Protein AF-A0A3D4XAQ5-F1 (afdb_monomer_lite)

Structure (mmCIF, N/CA/C/O backbone):
data_AF-A0A3D4XAQ5-F1
#
_entry.id   AF-A0A3D4XAQ5-F1
#
loop_
_atom_site.group_PDB
_atom_site.id
_atom_site.type_symbol
_atom_site.label_atom_id
_atom_site.label_alt_id
_atom_site.label_comp_id
_atom_site.label_asym_id
_atom_site.label_entity_id
_atom_site.label_seq_id
_atom_site.pdbx_PDB_ins_code
_atom_site.Cartn_x
_atom_site.Cartn_y
_atom_site.Cartn_z
_atom_site.occupancy
_atom_site.B_iso_or_equiv
_atom_site.auth_seq_id
_atom_site.auth_comp_id
_atom_site.auth_asym_id
_atom_site.auth_atom_id
_atom_site.pdbx_PDB_model_num
ATOM 1 N N . GLY A 1 1 ? 1.313 8.154 28.852 1.00 37.09 1 GLY A N 1
ATOM 2 C CA . GLY A 1 1 ? 1.852 6.929 28.238 1.00 37.09 1 GLY A CA 1
ATOM 3 C C . GLY A 1 1 ? 2.171 7.254 26.804 1.00 37.09 1 GLY A C 1
ATOM 4 O O . GLY A 1 1 ? 1.382 7.949 26.182 1.00 37.09 1 GLY A O 1
ATOM 5 N N . THR A 1 2 ? 3.341 6.872 26.311 1.00 47.44 2 THR A N 1
ATOM 6 C CA . THR A 1 2 ? 3.699 7.033 24.899 1.00 47.44 2 THR A CA 1
ATOM 7 C C . THR A 1 2 ? 2.848 6.065 24.091 1.00 47.44 2 THR A C 1
ATOM 9 O O . THR A 1 2 ? 3.142 4.875 24.033 1.00 47.44 2 THR A O 1
ATOM 12 N N . ASP A 1 3 ? 1.760 6.587 23.536 1.00 52.84 3 ASP A N 1
ATOM 13 C CA . ASP A 1 3 ? 0.930 5.916 22.546 1.00 52.84 3 ASP A CA 1
ATOM 14 C C . ASP A 1 3 ? 1.828 5.622 21.332 1.00 52.84 3 ASP A C 1
ATOM 16 O O . ASP A 1 3 ? 2.179 6.513 20.553 1.00 52.84 3 ASP A O 1
ATOM 20 N N . ARG A 1 4 ? 2.383 4.406 21.270 1.00 63.06 4 ARG A N 1
ATOM 21 C CA . ARG A 1 4 ? 3.180 3.967 20.123 1.00 63.06 4 ARG A CA 1
ATOM 22 C C . ARG A 1 4 ? 2.195 3.732 18.989 1.00 63.06 4 ARG A C 1
ATOM 24 O O . ARG A 1 4 ? 1.597 2.666 18.917 1.00 63.06 4 ARG A O 1
ATOM 31 N N . MET A 1 5 ? 2.056 4.735 18.128 1.00 69.69 5 MET A N 1
ATOM 32 C CA . MET A 1 5 ? 1.267 4.657 16.900 1.00 69.69 5 MET A CA 1
ATOM 33 C C . MET A 1 5 ? 1.673 3.403 16.114 1.00 69.69 5 MET A C 1
ATOM 35 O O . MET A 1 5 ? 2.856 3.226 15.802 1.00 69.69 5 MET A O 1
ATOM 39 N N . ALA A 1 6 ? 0.719 2.504 15.867 1.00 76.31 6 ALA A N 1
ATOM 40 C CA . ALA A 1 6 ? 0.989 1.249 15.182 1.00 76.31 6 ALA A CA 1
ATOM 41 C C . ALA A 1 6 ? 1.383 1.510 13.720 1.00 76.31 6 ALA A C 1
ATOM 43 O O . ALA A 1 6 ? 0.824 2.376 13.045 1.00 76.31 6 ALA A O 1
ATOM 44 N N . LEU A 1 7 ? 2.385 0.771 13.239 1.00 82.12 7 LEU A N 1
ATOM 45 C CA . LEU A 1 7 ? 2.886 0.865 11.870 1.00 82.12 7 LEU A CA 1
ATOM 46 C C . LEU A 1 7 ? 2.336 -0.304 11.058 1.00 82.12 7 LEU A C 1
ATOM 48 O O . LEU A 1 7 ? 2.848 -1.415 11.157 1.00 82.12 7 LEU A O 1
ATOM 52 N N . HIS A 1 8 ? 1.323 -0.044 10.237 1.00 88.25 8 HIS A N 1
ATOM 53 C CA . HIS A 1 8 ? 0.663 -1.080 9.431 1.00 88.25 8 HIS A CA 1
ATOM 54 C C . HIS A 1 8 ? 1.324 -1.308 8.064 1.00 88.25 8 HIS A C 1
ATOM 56 O O . HIS A 1 8 ? 1.087 -2.313 7.398 1.00 88.25 8 HIS A O 1
ATOM 62 N N . PHE A 1 9 ? 2.208 -0.395 7.656 1.00 89.56 9 PHE A N 1
ATOM 63 C CA . PHE A 1 9 ? 2.982 -0.488 6.423 1.00 89.56 9 PHE A CA 1
ATOM 64 C C . PHE A 1 9 ? 4.469 -0.324 6.739 1.00 89.56 9 PHE A C 1
ATOM 66 O O . PHE A 1 9 ? 4.966 0.776 6.986 1.00 89.56 9 PHE A O 1
ATOM 73 N N . GLN A 1 10 ? 5.164 -1.458 6.808 1.00 88.44 10 GLN A N 1
ATOM 74 C CA . GLN A 1 10 ? 6.586 -1.556 7.140 1.00 88.44 10 GLN A CA 1
ATOM 75 C C . GLN A 1 10 ? 7.400 -2.034 5.929 1.00 88.44 10 GLN A C 1
ATOM 77 O O . GLN A 1 10 ? 6.847 -2.343 4.874 1.00 88.44 10 GLN A O 1
ATOM 82 N N . GLU A 1 11 ? 8.720 -2.125 6.097 1.00 90.56 11 GLU A N 1
ATOM 83 C CA . GLU A 1 11 ? 9.691 -2.418 5.035 1.00 90.56 11 GLU A CA 1
ATOM 84 C C . GLU A 1 11 ? 9.324 -3.639 4.170 1.00 90.56 11 GLU A C 1
ATOM 86 O O . GLU A 1 11 ? 9.460 -3.591 2.948 1.00 90.56 11 GLU A O 1
ATOM 91 N N . ASP A 1 12 ? 8.794 -4.709 4.766 1.00 93.06 12 ASP A N 1
ATOM 92 C CA . ASP A 1 12 ? 8.395 -5.911 4.024 1.00 93.06 12 ASP A CA 1
ATOM 93 C C . ASP A 1 12 ? 7.225 -5.661 3.066 1.00 93.06 12 ASP A C 1
ATOM 95 O O . ASP A 1 12 ? 7.191 -6.224 1.969 1.00 93.06 12 ASP A O 1
ATOM 99 N N . LYS A 1 13 ? 6.275 -4.796 3.442 1.00 93.62 13 LYS A N 1
ATOM 100 C CA . LYS A 1 13 ? 5.184 -4.377 2.551 1.00 93.62 13 LYS A CA 1
ATOM 101 C C . LYS A 1 13 ? 5.701 -3.445 1.466 1.00 93.62 13 LYS A C 1
ATOM 103 O O . LYS A 1 13 ? 5.317 -3.603 0.311 1.00 93.62 13 LYS A O 1
ATOM 108 N N . GLU A 1 14 ? 6.636 -2.553 1.792 1.00 94.81 14 GLU A N 1
ATOM 109 C CA . GLU A 1 14 ? 7.275 -1.713 0.776 1.00 94.81 14 GLU A CA 1
ATOM 110 C C . GLU A 1 14 ? 8.016 -2.544 -0.278 1.00 94.81 14 GLU A C 1
ATOM 112 O O . GLU A 1 14 ? 7.888 -2.278 -1.472 1.00 94.81 14 GLU A O 1
ATOM 117 N N . LYS A 1 15 ? 8.785 -3.557 0.145 1.00 95.19 15 LYS A N 1
ATOM 118 C CA . LYS A 1 15 ? 9.505 -4.466 -0.762 1.00 95.19 15 LYS A CA 1
ATOM 119 C C . LYS A 1 15 ? 8.546 -5.201 -1.693 1.00 95.19 15 LYS A C 1
ATOM 121 O O . LYS A 1 15 ? 8.816 -5.284 -2.888 1.00 95.19 15 LYS A O 1
ATOM 126 N N . GLN A 1 16 ? 7.420 -5.680 -1.167 1.00 96.25 16 GLN A N 1
ATOM 127 C CA . GLN A 1 16 ? 6.395 -6.350 -1.969 1.00 96.25 16 GLN A CA 1
ATOM 128 C C . GLN A 1 16 ? 5.739 -5.402 -2.974 1.00 96.25 16 GLN A C 1
ATOM 130 O O . GLN A 1 16 ? 5.625 -5.751 -4.145 1.00 96.25 16 GLN A O 1
ATOM 135 N N . VAL A 1 17 ? 5.381 -4.182 -2.558 1.00 96.62 17 VAL A N 1
ATOM 136 C CA . VAL A 1 17 ? 4.845 -3.169 -3.481 1.00 96.62 17 VAL A CA 1
ATOM 137 C C . VAL A 1 17 ? 5.854 -2.857 -4.588 1.00 96.62 17 VAL A C 1
ATOM 139 O O . VAL A 1 17 ? 5.489 -2.890 -5.758 1.00 96.62 17 VAL A O 1
ATOM 142 N N . ARG A 1 18 ? 7.131 -2.628 -4.251 1.00 95.19 18 ARG A N 1
ATOM 143 C CA . ARG A 1 18 ? 8.192 -2.381 -5.246 1.00 95.19 18 ARG A CA 1
ATOM 144 C C . ARG A 1 18 ? 8.371 -3.551 -6.215 1.00 95.19 18 ARG A C 1
ATOM 146 O O . ARG A 1 18 ? 8.561 -3.316 -7.403 1.00 95.19 18 ARG A O 1
ATOM 153 N N . PHE A 1 19 ? 8.290 -4.787 -5.724 1.00 96.38 19 PHE A N 1
ATOM 154 C CA . PHE A 1 19 ? 8.363 -5.985 -6.559 1.00 96.38 19 PHE A CA 1
ATOM 155 C C . PHE A 1 19 ? 7.237 -6.021 -7.603 1.00 96.38 19 PHE A C 1
ATOM 157 O O . PHE A 1 19 ? 7.517 -6.174 -8.789 1.00 96.38 19 PHE A O 1
ATOM 164 N N . TYR A 1 20 ? 5.982 -5.823 -7.186 1.00 97.62 20 TYR A N 1
ATOM 165 C CA . TYR A 1 20 ? 4.847 -5.839 -8.115 1.00 97.62 20 TYR A CA 1
ATOM 166 C C . TYR A 1 20 ? 4.844 -4.638 -9.068 1.00 97.62 20 TYR A C 1
ATOM 168 O O . TYR A 1 20 ? 4.510 -4.802 -10.239 1.00 97.62 20 TYR A O 1
ATOM 176 N N . LEU A 1 21 ? 5.286 -3.459 -8.612 1.00 95.56 21 LEU A N 1
ATOM 177 C CA . LEU A 1 21 ? 5.478 -2.288 -9.477 1.00 95.56 21 LEU A CA 1
ATOM 178 C C . LEU A 1 21 ? 6.479 -2.577 -10.599 1.00 95.56 21 LEU A C 1
ATOM 180 O O . LEU A 1 21 ? 6.152 -2.377 -11.763 1.00 95.56 21 LEU A O 1
ATOM 184 N N . ALA A 1 22 ? 7.653 -3.121 -10.262 1.00 94.81 22 ALA A N 1
ATOM 185 C CA . ALA A 1 22 ? 8.677 -3.473 -11.246 1.00 94.81 22 ALA A CA 1
ATOM 186 C C . ALA A 1 22 ? 8.217 -4.563 -12.233 1.00 94.81 22 ALA A C 1
ATOM 188 O O . ALA A 1 22 ? 8.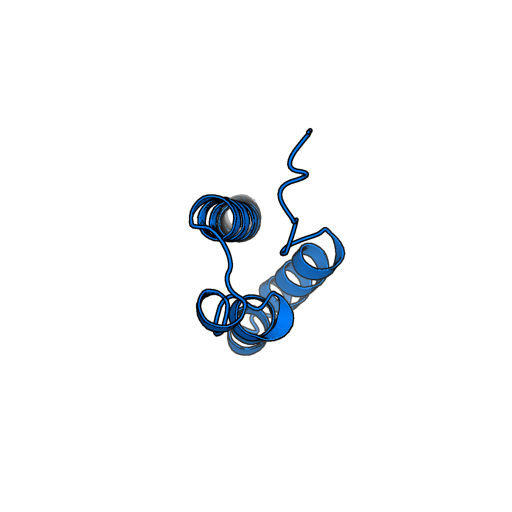702 -4.622 -13.359 1.00 94.81 22 ALA A O 1
ATOM 189 N N . ALA A 1 23 ? 7.277 -5.418 -11.823 1.00 96.00 23 ALA A N 1
ATOM 190 C CA . ALA A 1 23 ? 6.668 -6.431 -12.680 1.00 96.00 23 ALA A CA 1
ATOM 191 C C . ALA A 1 23 ? 5.503 -5.898 -13.542 1.00 96.00 23 ALA A C 1
ATOM 193 O O . ALA A 1 23 ? 4.958 -6.654 -14.346 1.00 96.00 23 ALA A O 1
ATOM 194 N N . GLY A 1 24 ? 5.086 -4.636 -13.370 1.00 94.19 24 GLY A N 1
ATOM 195 C CA . GLY A 1 24 ? 3.880 -4.089 -14.002 1.00 94.19 24 GLY A CA 1
ATOM 196 C C . GLY A 1 24 ? 2.573 -4.722 -13.497 1.00 94.19 24 GLY A C 1
ATOM 197 O O . GLY A 1 24 ? 1.537 -4.603 -14.149 1.00 94.19 24 GLY A O 1
ATOM 198 N N . ASP A 1 25 ? 2.605 -5.402 -12.347 1.00 97.06 25 ASP A N 1
ATOM 199 C CA . ASP A 1 25 ? 1.468 -6.120 -11.769 1.00 97.06 25 ASP A CA 1
ATOM 200 C C . ASP A 1 25 ? 0.642 -5.198 -10.857 1.00 97.06 25 ASP A C 1
ATOM 202 O O . ASP A 1 25 ? 0.823 -5.135 -9.637 1.00 97.06 25 ASP A O 1
ATOM 206 N N . ALA A 1 26 ? -0.300 -4.475 -11.464 1.00 95.12 26 ALA A N 1
ATOM 207 C CA . ALA A 1 26 ? -1.199 -3.581 -10.739 1.00 95.12 26 ALA A CA 1
ATOM 208 C C . ALA A 1 26 ? -2.110 -4.319 -9.737 1.00 95.12 26 ALA A C 1
ATOM 210 O O . ALA A 1 26 ? -2.432 -3.771 -8.679 1.00 95.12 26 ALA A O 1
ATOM 211 N N . GLU A 1 27 ? -2.514 -5.560 -10.028 1.00 97.19 27 GLU A N 1
ATOM 212 C CA . GLU A 1 27 ? -3.349 -6.352 -9.118 1.00 97.19 27 GLU A CA 1
ATOM 213 C C . GLU A 1 27 ? -2.560 -6.745 -7.863 1.00 97.19 27 GLU A C 1
ATOM 215 O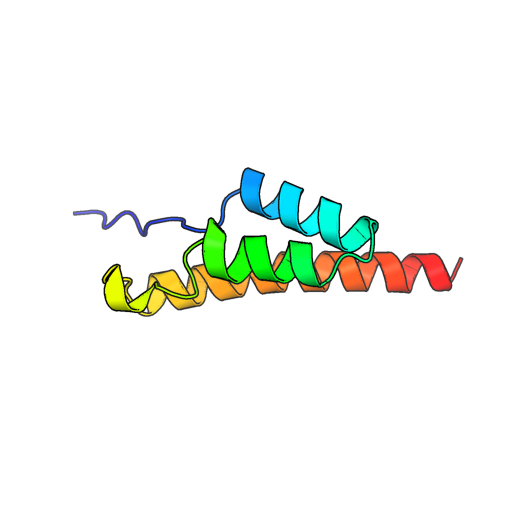 O . GLU A 1 27 ? -3.070 -6.641 -6.742 1.00 97.19 27 GLU A O 1
ATOM 220 N N . GLY A 1 28 ? -1.293 -7.126 -8.038 1.00 97.25 28 GLY A N 1
ATOM 221 C CA . GLY A 1 28 ? -0.358 -7.387 -6.951 1.00 97.25 28 GLY A CA 1
ATOM 222 C C . GLY A 1 28 ? -0.152 -6.185 -6.038 1.00 97.25 28 GLY A C 1
ATOM 223 O O . GLY A 1 28 ? -0.258 -6.319 -4.817 1.00 97.25 28 GLY A O 1
ATOM 224 N N . VAL A 1 29 ? 0.038 -4.994 -6.612 1.00 97.19 29 VAL A N 1
ATOM 225 C CA . VAL A 1 29 ? 0.142 -3.742 -5.843 1.00 97.19 29 VAL A CA 1
ATOM 226 C C . VAL A 1 29 ? -1.123 -3.492 -5.014 1.00 97.19 29 VAL A C 1
ATOM 228 O O . VAL A 1 29 ? -1.035 -3.270 -3.802 1.00 97.19 29 VAL A O 1
ATOM 231 N N . CYS A 1 30 ? -2.302 -3.581 -5.635 1.00 97.00 30 CYS A N 1
ATOM 232 C CA . CYS A 1 30 ? -3.583 -3.384 -4.953 1.00 97.00 30 CYS A CA 1
ATOM 233 C C . CYS A 1 30 ? -3.806 -4.403 -3.829 1.00 97.00 30 CYS A C 1
ATOM 235 O O . CYS A 1 30 ? -4.238 -4.030 -2.740 1.00 97.00 30 CYS A O 1
ATOM 237 N N . ARG A 1 31 ? -3.475 -5.679 -4.053 1.00 97.56 31 ARG A N 1
ATOM 238 C CA . ARG A 1 31 ? -3.591 -6.731 -3.034 1.00 97.56 31 ARG A CA 1
ATOM 239 C C . ARG A 1 31 ? -2.740 -6.417 -1.805 1.00 97.56 31 ARG A C 1
ATOM 241 O O . ARG A 1 31 ? -3.251 -6.501 -0.689 1.00 97.56 31 ARG A O 1
ATOM 248 N N . VAL A 1 32 ? -1.479 -6.027 -1.992 1.00 96.50 32 VAL A N 1
ATOM 249 C CA . VAL A 1 32 ? -0.590 -5.712 -0.864 1.00 96.50 32 VAL A CA 1
ATOM 250 C C . VAL A 1 32 ? -1.106 -4.502 -0.082 1.00 96.50 32 VAL A C 1
ATOM 252 O O . VAL A 1 32 ? -1.154 -4.547 1.144 1.00 96.50 32 VAL A O 1
ATOM 255 N N . ILE A 1 33 ? -1.531 -3.439 -0.772 1.00 95.69 33 ILE A N 1
ATOM 256 C CA . ILE A 1 33 ? -2.006 -2.202 -0.134 1.00 95.69 33 ILE A CA 1
ATOM 257 C C . ILE A 1 33 ? -3.337 -2.408 0.596 1.00 95.69 33 ILE A C 1
ATOM 259 O O . ILE A 1 33 ? -3.465 -2.041 1.761 1.00 95.69 33 ILE A O 1
ATOM 263 N N . PHE A 1 34 ? -4.341 -2.969 -0.074 1.00 96.00 34 PHE A N 1
ATOM 264 C CA . PHE A 1 34 ? -5.692 -3.026 0.479 1.00 96.00 34 PHE A CA 1
ATOM 265 C C . PHE A 1 34 ? -5.871 -4.208 1.427 1.00 96.00 34 PHE A C 1
ATOM 267 O O . PHE A 1 34 ? -6.354 -4.023 2.543 1.00 96.00 34 PHE A O 1
ATOM 274 N N . LYS A 1 35 ? -5.419 -5.402 1.031 1.00 95.12 35 LYS A N 1
ATOM 275 C CA . LYS A 1 35 ? -5.646 -6.626 1.809 1.00 95.12 35 LYS A CA 1
ATOM 276 C C . LYS A 1 35 ? -4.553 -6.855 2.832 1.00 95.12 35 LYS A C 1
ATOM 278 O O . LYS A 1 35 ? -4.835 -6.997 4.015 1.00 95.12 35 LYS A O 1
ATOM 283 N N . GLU A 1 36 ? -3.298 -6.890 2.398 1.00 93.38 36 GLU A N 1
ATOM 284 C CA . GLU A 1 36 ? -2.227 -7.346 3.286 1.00 93.38 36 GLU A CA 1
ATOM 285 C C . GLU A 1 36 ? -1.736 -6.292 4.275 1.00 93.38 36 GLU A C 1
ATOM 287 O O . GLU A 1 36 ? -1.328 -6.645 5.379 1.00 93.38 36 GLU A O 1
ATOM 292 N N . ALA A 1 37 ? -1.735 -5.016 3.888 1.00 92.38 37 ALA A N 1
ATOM 293 C CA . ALA A 1 37 ? -1.512 -3.918 4.821 1.00 92.38 37 ALA A CA 1
ATOM 294 C C . ALA A 1 37 ? -2.781 -3.595 5.628 1.00 92.38 37 ALA A C 1
ATOM 296 O O . ALA A 1 37 ? -2.705 -2.837 6.582 1.00 92.38 37 ALA A O 1
ATOM 297 N N . GLY A 1 38 ? -3.934 -4.175 5.272 1.00 93.44 38 GLY A N 1
ATOM 298 C CA . GLY A 1 38 ? -5.174 -4.076 6.042 1.00 93.44 38 GLY A CA 1
ATOM 299 C C . GLY A 1 38 ? -5.991 -2.806 5.803 1.00 93.44 38 GLY A C 1
ATOM 300 O O . GLY A 1 38 ? -6.947 -2.573 6.540 1.00 93.44 38 GLY A O 1
ATOM 301 N N . LEU A 1 39 ? -5.658 -2.000 4.788 1.00 94.38 39 LEU A N 1
ATOM 302 C CA . LEU A 1 39 ? -6.335 -0.730 4.509 1.00 94.38 39 LEU A CA 1
ATOM 303 C C . LEU A 1 39 ? -7.823 -0.907 4.150 1.00 94.38 39 LEU A C 1
ATOM 305 O O . LEU A 1 39 ? -8.634 -0.056 4.501 1.00 94.38 39 LEU A O 1
ATOM 309 N N . GLU A 1 40 ? -8.184 -2.011 3.483 1.00 95.94 40 GLU A N 1
ATOM 310 C CA . GLU A 1 40 ? -9.570 -2.365 3.117 1.00 95.94 40 GLU A CA 1
ATOM 311 C C . GLU A 1 40 ? -10.469 -2.513 4.348 1.00 95.94 40 GLU A C 1
ATOM 313 O O . GLU A 1 40 ? -11.645 -2.167 4.318 1.00 95.94 40 GLU A O 1
ATOM 318 N N . GLU A 1 41 ? -9.894 -2.987 5.450 1.00 95.44 41 GLU A N 1
ATOM 319 C CA . GLU A 1 41 ? -10.614 -3.346 6.668 1.00 95.44 41 GLU A CA 1
ATOM 320 C C . GLU A 1 41 ? -10.174 -2.493 7.870 1.00 95.44 41 GLU A C 1
ATOM 322 O O . GLU A 1 41 ? -10.388 -2.881 9.019 1.00 95.44 41 GLU A O 1
ATOM 327 N N . CYS A 1 42 ? -9.539 -1.339 7.630 1.00 94.62 42 CYS A N 1
ATOM 328 C CA . CYS A 1 42 ? -8.956 -0.498 8.681 1.00 94.62 42 CYS A CA 1
ATOM 329 C C . CYS A 1 42 ? -10.004 0.034 9.674 1.00 94.62 42 CYS A C 1
ATOM 331 O O . CYS A 1 42 ? -9.746 0.084 10.876 1.00 94.62 42 CYS A O 1
ATOM 333 N N . GLU A 1 43 ? -11.211 0.354 9.198 1.00 93.12 43 GLU A N 1
ATOM 334 C CA . GLU A 1 43 ? -12.328 0.767 10.053 1.00 93.12 43 GLU A CA 1
ATOM 335 C C . GLU A 1 43 ? -12.781 -0.382 10.963 1.00 93.12 43 GLU A C 1
ATOM 337 O O . GLU A 1 43 ? -12.902 -0.200 12.174 1.00 93.12 43 GLU A O 1
ATOM 342 N N . LYS A 1 44 ? -12.954 -1.594 10.411 1.00 95.38 44 LYS A N 1
ATOM 343 C CA . LYS A 1 44 ? -13.336 -2.780 11.200 1.00 95.38 44 LYS A CA 1
ATOM 344 C C . LYS A 1 44 ? -12.254 -3.179 12.206 1.00 95.38 44 LYS A C 1
ATOM 346 O O . LYS A 1 44 ? -12.572 -3.704 13.269 1.00 95.38 44 LYS A O 1
ATOM 351 N N . GLN A 1 45 ? -10.990 -2.909 11.886 1.00 92.06 45 GLN A N 1
ATOM 352 C CA . GLN A 1 45 ? -9.844 -3.107 12.776 1.00 92.06 45 GLN A CA 1
ATOM 353 C C . GLN A 1 45 ? -9.681 -1.992 13.821 1.00 92.06 45 GLN A C 1
ATOM 355 O O . GLN A 1 45 ? -8.795 -2.084 14.669 1.00 92.06 45 GLN A O 1
ATOM 360 N N . GLY A 1 46 ? -10.521 -0.952 13.786 1.00 95.12 46 GLY A N 1
ATOM 361 C CA . GLY A 1 46 ? -10.512 0.127 14.771 1.00 95.12 46 GLY A CA 1
ATOM 362 C C . GLY A 1 46 ? -9.321 1.073 14.647 1.00 95.12 46 GLY A C 1
ATOM 363 O O . GLY A 1 46 ? -8.921 1.668 15.647 1.00 95.12 46 GLY A O 1
ATOM 364 N N . TRP A 1 47 ? -8.740 1.212 13.451 1.00 95.12 47 TRP A N 1
ATOM 365 C CA . TRP A 1 47 ? -7.628 2.134 13.245 1.00 95.12 47 TRP A CA 1
ATOM 366 C C . TRP A 1 47 ? -8.073 3.577 13.466 1.00 95.12 47 TRP A C 1
ATOM 368 O O . TRP A 1 47 ? -9.118 4.026 12.985 1.00 95.12 47 TRP A O 1
ATOM 378 N N . SER A 1 48 ? -7.229 4.345 14.142 1.00 94.75 48 SER A N 1
ATOM 379 C CA . SER A 1 48 ? -7.395 5.786 14.238 1.00 94.75 48 SER A CA 1
ATOM 380 C C . SER A 1 48 ? -7.133 6.464 12.891 1.00 94.75 48 SER A C 1
ATOM 382 O O . SER A 1 48 ? -6.375 5.988 12.041 1.00 94.75 48 SER A O 1
ATOM 384 N N . TYR A 1 49 ? -7.683 7.668 12.724 1.00 93.31 49 TYR A N 1
ATOM 385 C CA . TYR A 1 49 ? -7.389 8.503 11.558 1.00 93.31 49 TYR A CA 1
ATOM 386 C C . TYR A 1 49 ? -5.882 8.743 11.364 1.00 93.31 49 TYR A C 1
ATOM 388 O O . TYR A 1 49 ? -5.408 8.820 10.231 1.00 93.31 49 TYR A O 1
ATOM 396 N N . LEU A 1 50 ? -5.110 8.860 12.452 1.00 94.69 50 LEU A N 1
ATOM 397 C CA . LEU A 1 50 ? -3.669 9.094 12.361 1.00 94.69 50 LEU A CA 1
ATOM 398 C C . LEU A 1 50 ? -2.923 7.872 11.816 1.00 94.69 50 LEU A C 1
ATOM 400 O O . LEU A 1 50 ? -2.035 8.056 10.983 1.00 94.69 50 LEU A O 1
ATOM 404 N N . GLU A 1 51 ? -3.317 6.662 12.216 1.00 94.12 51 GLU A N 1
ATOM 405 C CA . GLU A 1 51 ? -2.771 5.409 11.679 1.00 94.12 51 GLU A CA 1
ATOM 406 C C . GLU A 1 51 ? -3.094 5.253 10.192 1.00 94.12 51 GLU A C 1
ATOM 408 O O . GLU A 1 51 ? -2.193 4.985 9.393 1.00 94.12 51 GLU A O 1
ATOM 413 N N . VAL A 1 52 ? -4.345 5.510 9.790 1.00 95.12 52 VAL A N 1
ATOM 414 C CA . VAL A 1 52 ? -4.746 5.483 8.372 1.00 95.12 52 VAL A CA 1
ATOM 415 C C . VAL A 1 52 ? -3.942 6.511 7.577 1.00 95.12 52 VAL A C 1
ATOM 417 O O . VAL A 1 52 ? -3.319 6.179 6.568 1.00 95.12 52 VAL A O 1
ATOM 420 N N . ARG A 1 53 ? -3.886 7.761 8.051 1.00 95.19 53 ARG A N 1
ATOM 421 C CA . ARG A 1 53 ? -3.168 8.851 7.376 1.00 95.19 53 ARG A CA 1
ATOM 422 C C . ARG A 1 53 ? -1.678 8.553 7.240 1.00 95.19 53 ARG A C 1
ATOM 424 O O . ARG A 1 53 ? -1.090 8.860 6.203 1.00 95.19 53 ARG A O 1
ATOM 431 N N . GLN A 1 54 ? -1.054 7.986 8.272 1.00 94.12 54 GLN A N 1
ATOM 432 C CA . GLN A 1 54 ? 0.349 7.589 8.212 1.00 94.12 54 GLN A CA 1
ATOM 433 C C . GLN A 1 54 ? 0.559 6.468 7.194 1.00 94.12 54 GLN A C 1
ATOM 435 O O . GLN A 1 54 ? 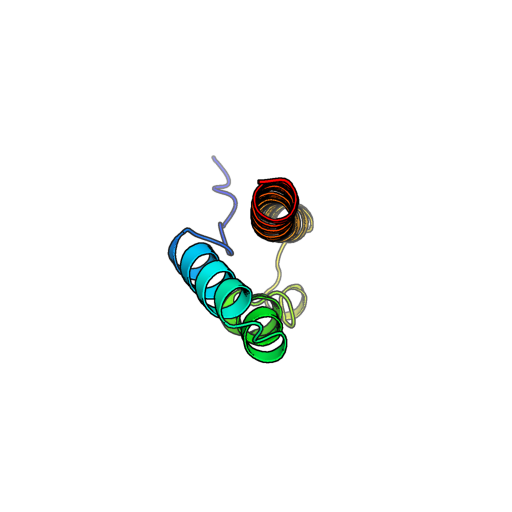1.436 6.593 6.342 1.00 94.12 54 GLN A O 1
ATOM 440 N N . THR A 1 55 ? -0.270 5.427 7.247 1.00 95.06 55 THR A N 1
ATOM 441 C CA . THR A 1 55 ? -0.193 4.271 6.348 1.00 95.06 55 THR A CA 1
ATOM 442 C C . THR A 1 55 ? -0.324 4.703 4.886 1.00 95.06 55 THR A C 1
ATOM 444 O O . THR A 1 55 ? 0.543 4.400 4.067 1.00 95.06 55 THR A O 1
ATOM 447 N N . VAL A 1 56 ? -1.338 5.518 4.568 1.00 95.50 56 VAL A N 1
ATOM 448 C CA . VAL A 1 56 ? -1.531 6.092 3.225 1.00 95.50 56 VAL A CA 1
ATOM 449 C C . VAL A 1 56 ? -0.324 6.926 2.801 1.00 95.50 56 VAL A C 1
ATOM 451 O O . VAL A 1 56 ? 0.137 6.806 1.668 1.00 95.50 56 VAL A O 1
ATOM 454 N N . ARG A 1 57 ? 0.238 7.745 3.699 1.00 95.38 57 ARG A N 1
ATOM 455 C CA . ARG A 1 57 ? 1.438 8.535 3.388 1.00 95.38 57 ARG A CA 1
ATOM 456 C C . ARG A 1 57 ? 2.628 7.646 3.024 1.00 95.38 57 ARG A C 1
ATOM 458 O O . ARG A 1 57 ? 3.332 7.960 2.071 1.00 95.38 57 ARG A O 1
ATOM 465 N N . GLN A 1 58 ? 2.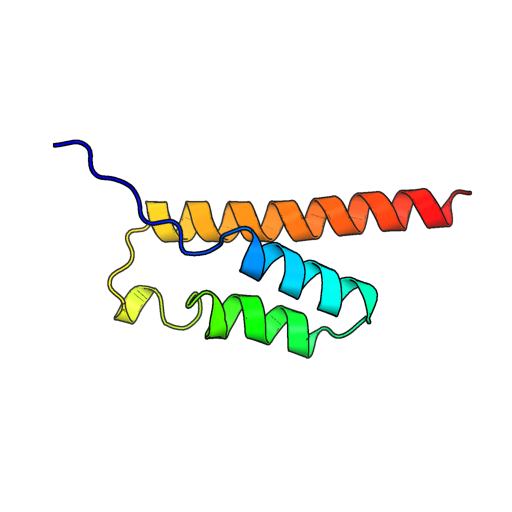860 6.559 3.759 1.00 95.19 58 GLN A N 1
ATOM 466 C CA . GLN A 1 58 ? 3.961 5.635 3.468 1.00 95.19 58 GLN A CA 1
ATOM 467 C C . GLN A 1 58 ? 3.772 4.943 2.114 1.00 95.19 58 GLN A C 1
ATOM 469 O O . GLN A 1 58 ? 4.710 4.900 1.322 1.00 95.19 58 GLN A O 1
ATOM 474 N N . ILE A 1 59 ? 2.551 4.493 1.809 1.00 95.75 59 ILE A N 1
ATOM 475 C CA . ILE A 1 59 ? 2.204 3.923 0.500 1.00 95.75 59 ILE A CA 1
ATOM 476 C C . ILE A 1 59 ? 2.486 4.934 -0.616 1.00 95.75 59 ILE A C 1
ATOM 478 O O . ILE A 1 59 ? 3.207 4.625 -1.563 1.00 95.75 59 ILE A O 1
ATOM 482 N N . MET A 1 60 ? 1.979 6.164 -0.484 1.00 96.25 60 MET A N 1
ATOM 483 C CA . MET A 1 60 ? 2.173 7.211 -1.491 1.00 96.25 60 MET A CA 1
ATOM 484 C C . MET A 1 60 ? 3.648 7.551 -1.701 1.00 96.25 60 MET A C 1
ATOM 486 O O . MET A 1 60 ? 4.051 7.766 -2.841 1.00 96.25 60 MET A O 1
ATOM 490 N N . ASN A 1 61 ? 4.461 7.552 -0.642 1.00 95.75 61 ASN A N 1
ATOM 491 C CA . ASN A 1 61 ? 5.902 7.762 -0.768 1.00 95.75 61 ASN A CA 1
ATOM 492 C C . ASN A 1 61 ? 6.560 6.672 -1.628 1.00 95.75 61 ASN A C 1
ATOM 494 O O . ASN A 1 61 ? 7.390 6.998 -2.470 1.00 95.75 61 ASN A O 1
ATOM 498 N N . VAL A 1 62 ? 6.186 5.398 -1.452 1.00 95.25 62 VAL A N 1
ATOM 499 C CA . VAL A 1 62 ? 6.721 4.293 -2.270 1.00 95.25 62 VAL A CA 1
ATOM 500 C C . VAL A 1 62 ? 6.309 4.443 -3.735 1.00 95.25 62 VAL A C 1
ATOM 502 O O . VAL A 1 62 ? 7.151 4.297 -4.619 1.00 95.25 62 VAL A O 1
ATOM 505 N N . LEU A 1 63 ? 5.041 4.776 -3.998 1.00 95.25 63 LEU A N 1
ATOM 506 C CA . LEU A 1 63 ? 4.537 4.972 -5.362 1.00 95.25 63 LEU A CA 1
ATOM 507 C C . LEU A 1 63 ? 5.213 6.162 -6.061 1.00 95.25 63 LEU A C 1
ATOM 509 O O . LEU A 1 63 ? 5.592 6.063 -7.225 1.00 95.25 63 LEU A O 1
ATOM 513 N N . GLN A 1 64 ? 5.388 7.279 -5.349 1.00 95.38 64 GLN A N 1
ATOM 514 C CA . GLN A 1 64 ? 6.060 8.470 -5.874 1.00 95.38 64 GLN A CA 1
ATOM 5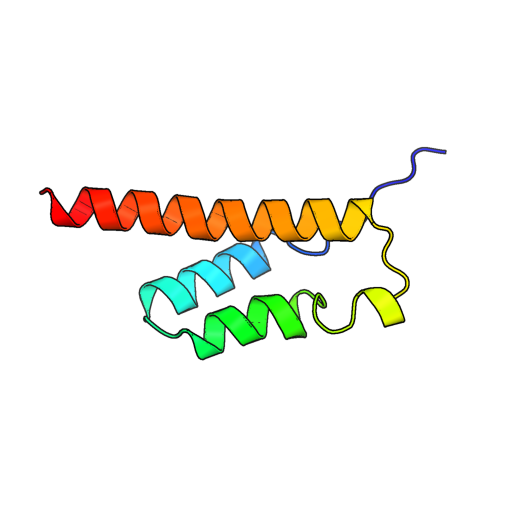15 C C . GLN A 1 64 ? 7.552 8.231 -6.118 1.00 95.38 64 GLN A C 1
ATOM 517 O O . GLN A 1 64 ? 8.056 8.645 -7.158 1.00 95.38 64 GLN A O 1
ATOM 522 N N . ASP A 1 65 ? 8.251 7.555 -5.198 1.00 94.69 65 ASP A N 1
ATOM 523 C CA . ASP A 1 65 ? 9.664 7.183 -5.366 1.00 94.69 65 ASP A CA 1
ATOM 524 C C . ASP A 1 65 ? 9.851 6.287 -6.595 1.00 94.69 65 ASP A C 1
ATOM 526 O O . ASP A 1 65 ? 10.748 6.523 -7.401 1.00 94.69 65 ASP A O 1
ATOM 530 N N . TYR A 1 66 ? 8.961 5.311 -6.793 1.00 93.75 66 TYR A N 1
ATOM 531 C CA . TYR A 1 66 ? 8.975 4.479 -7.994 1.00 93.75 66 TYR A CA 1
ATOM 532 C C . TYR A 1 66 ? 8.749 5.309 -9.267 1.00 93.75 66 TYR A C 1
ATOM 534 O O . TYR A 1 66 ? 9.583 5.285 -10.169 1.00 93.75 66 TYR A O 1
ATOM 542 N N . ALA A 1 67 ? 7.689 6.122 -9.317 1.00 91.94 67 ALA A N 1
ATOM 543 C CA . ALA A 1 67 ? 7.385 6.953 -10.484 1.00 91.94 67 ALA A CA 1
ATOM 544 C C . ALA A 1 67 ? 8.510 7.950 -10.826 1.00 91.94 67 ALA A C 1
ATOM 546 O O . ALA A 1 67 ? 8.804 8.183 -11.998 1.00 91.94 67 ALA A O 1
ATOM 547 N N . ALA A 1 68 ? 9.166 8.529 -9.816 1.00 93.50 68 ALA A N 1
ATOM 548 C CA . ALA A 1 68 ? 10.295 9.434 -10.014 1.00 93.50 68 ALA A CA 1
ATOM 549 C C . ALA A 1 68 ? 11.518 8.724 -10.623 1.00 93.50 68 ALA A C 1
ATOM 551 O O . ALA A 1 68 ? 12.226 9.315 -11.445 1.00 93.50 68 ALA A O 1
ATOM 552 N N . ARG A 1 69 ? 11.759 7.460 -10.249 1.00 90.75 69 ARG A N 1
ATOM 553 C CA . ARG A 1 69 ? 12.846 6.636 -10.802 1.00 90.75 69 ARG A CA 1
ATOM 554 C C . ARG A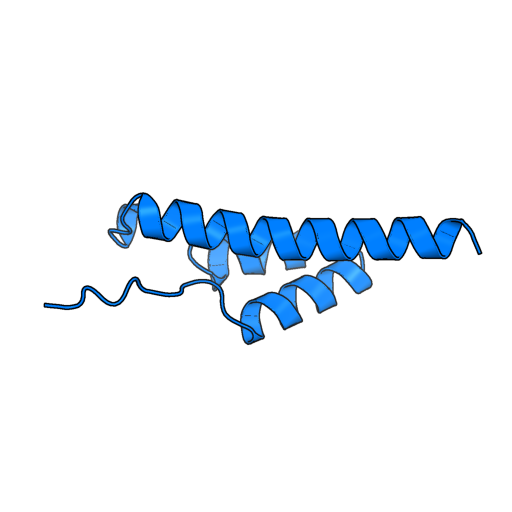 1 69 ? 12.575 6.246 -12.250 1.00 90.75 69 ARG A C 1
ATOM 556 O O . ARG A 1 69 ? 13.443 6.487 -13.082 1.00 90.75 69 ARG A O 1
ATOM 563 N N . GLU A 1 70 ? 11.375 5.754 -12.555 1.00 84.69 70 GLU A N 1
ATOM 564 C CA . GLU A 1 70 ? 10.995 5.367 -13.924 1.00 84.69 70 GLU A CA 1
ATOM 565 C C . GLU A 1 70 ? 11.036 6.568 -14.891 1.00 84.69 70 GLU A C 1
ATOM 567 O O . GLU A 1 70 ? 11.603 6.490 -15.982 1.00 84.69 70 GLU A O 1
ATOM 572 N N . CYS A 1 71 ? 10.557 7.737 -14.447 1.00 72.88 71 CYS A N 1
ATOM 573 C CA . CYS A 1 71 ? 10.638 8.987 -15.216 1.00 72.88 71 CYS A CA 1
ATOM 574 C C . CYS A 1 71 ? 12.090 9.437 -15.477 1.00 72.88 71 CYS A C 1
ATOM 576 O O . CYS A 1 71 ? 12.376 10.108 -16.470 1.00 72.88 71 CYS A O 1
ATOM 578 N N . SER A 1 72 ? 13.021 9.076 -14.589 1.00 69.25 72 SER A N 1
ATOM 579 C CA . SER A 1 72 ? 14.446 9.374 -14.764 1.00 69.25 72 SER A CA 1
ATOM 580 C C . SER A 1 72 ? 15.120 8.416 -15.750 1.00 69.25 72 SER A C 1
ATOM 582 O O . SER A 1 72 ? 16.033 8.833 -16.459 1.00 69.25 72 SER A O 1
ATOM 584 N N . THR A 1 73 ? 14.670 7.160 -15.831 1.00 62.50 73 THR A N 1
ATOM 585 C CA . THR A 1 73 ? 15.205 6.156 -16.766 1.00 62.50 73 THR A CA 1
ATOM 586 C C . THR A 1 73 ? 14.700 6.320 -18.198 1.00 62.50 73 THR A C 1
ATOM 588 O O . THR A 1 73 ? 15.444 6.009 -19.117 1.00 62.50 73 THR A O 1
ATOM 591 N N . GLU A 1 74 ? 13.505 6.879 -18.422 1.00 57.94 74 GLU A N 1
ATOM 592 C CA . GLU A 1 74 ? 13.027 7.235 -19.776 1.00 57.94 74 GLU A CA 1
ATOM 593 C C . GLU A 1 74 ? 13.799 8.404 -20.418 1.00 57.94 74 GLU A C 1
ATOM 595 O O . GLU A 1 74 ? 13.672 8.650 -21.617 1.00 57.94 74 GLU A O 1
ATOM 600 N N . LYS A 1 75 ? 14.585 9.152 -19.632 1.00 50.66 75 LYS A N 1
ATOM 601 C CA . LYS A 1 75 ? 15.357 10.315 -20.102 1.00 50.66 75 LYS A CA 1
ATOM 602 C C . LYS A 1 75 ? 16.851 10.044 -20.309 1.00 50.66 75 LYS A C 1
ATOM 604 O O . LYS A 1 75 ? 17.581 10.999 -20.588 1.00 50.66 75 LYS A O 1
ATOM 609 N N . ALA A 1 76 ? 17.295 8.798 -20.155 1.00 48.78 76 ALA A N 1
ATOM 610 C CA . ALA A 1 76 ? 18.672 8.354 -20.379 1.00 48.78 76 ALA A CA 1
ATOM 611 C C . ALA A 1 76 ? 18.778 7.556 -21.685 1.00 48.78 76 ALA A C 1
ATOM 613 O O . ALA A 1 76 ? 19.798 7.739 -22.386 1.00 48.78 76 ALA A O 1
#

Foldseek 3Di:
DPPPQDALCDPVLLVQLVVCVVVVNPVSNCCSLPPVSVVVCCVVVVHDPVSNVVSVVVSVVSVVVSVVVVVVVVVD

Sequence (76 aa):
GTDRMALHFQEDKEKQVRFYLAAGDAEGVCRVIFKEAGLEECEKQGWSYLEVRQTVRQIMNVLQDYAARECSTEKA

pLDDT: mean 88.74, std 13.88, range [37.09, 97.62]

Radius of gyration: 14.05 Å; chains: 1; bounding box: 32×18×49 Å

Secondary structure (DSSP, 8-state):
-------SS-HHHHHHHHHHHHTT-HHHHHIIIIIIS-GGGTTTTT--HHHHHHHHHHHHHHHHHHHHHHHHHTT-